Protein AF-A0A395X8R0-F1 (afdb_monomer_lite)

pLDDT: mean 94.42, std 9.46, range [45.84, 98.81]

Organism: NCBI:txid40520

Structure (mmCIF, N/CA/C/O backbone):
data_AF-A0A395X8R0-F1
#
_entry.id   AF-A0A395X8R0-F1
#
loop_
_atom_site.group_PDB
_atom_site.id
_atom_site.type_symbol
_atom_site.label_atom_id
_atom_site.label_alt_id
_atom_site.label_comp_id
_atom_site.label_asym_id
_atom_site.label_entity_id
_atom_site.label_seq_id
_atom_site.pdbx_PDB_ins_code
_atom_site.Cartn_x
_atom_site.Cartn_y
_atom_site.Cartn_z
_atom_site.occupancy
_atom_site.B_iso_or_equiv
_atom_site.auth_seq_id
_atom_site.auth_comp_id
_atom_site.auth_asym_id
_atom_site.auth_atom_id
_atom_site.pdbx_PDB_model_num
ATOM 1 N N . MET A 1 1 ? 10.642 -3.320 -25.379 1.00 45.84 1 MET A N 1
ATOM 2 C CA . MET A 1 1 ? 9.551 -4.316 -25.476 1.00 45.84 1 MET A CA 1
ATOM 3 C C . MET A 1 1 ? 8.230 -3.575 -25.376 1.00 45.84 1 MET A C 1
ATOM 5 O O . MET A 1 1 ? 8.133 -2.683 -24.544 1.00 45.84 1 MET A O 1
ATOM 9 N N . SER A 1 2 ? 7.265 -3.847 -26.256 1.00 46.44 2 SER A N 1
ATOM 10 C CA . SER A 1 2 ? 5.951 -3.197 -26.183 1.00 46.44 2 SER A CA 1
ATOM 11 C C . SER A 1 2 ? 5.190 -3.712 -24.956 1.00 46.44 2 SER A C 1
ATOM 13 O O . SER A 1 2 ? 5.241 -4.902 -24.655 1.00 46.44 2 SER A O 1
ATOM 15 N N . VAL A 1 3 ? 4.483 -2.820 -24.255 1.00 53.81 3 VAL A N 1
ATOM 16 C CA . VAL A 1 3 ? 3.764 -3.079 -22.985 1.00 53.81 3 VAL A CA 1
ATOM 17 C C . VAL A 1 3 ? 2.781 -4.260 -23.086 1.00 53.81 3 VAL A C 1
ATOM 19 O O . VAL A 1 3 ? 2.500 -4.926 -22.101 1.00 53.81 3 VAL A O 1
ATOM 22 N N . ARG A 1 4 ? 2.312 -4.581 -24.300 1.00 57.16 4 ARG A N 1
ATOM 23 C CA . ARG A 1 4 ? 1.411 -5.713 -24.569 1.00 57.16 4 ARG A CA 1
ATOM 24 C C . ARG A 1 4 ? 2.120 -7.063 -24.684 1.00 57.16 4 ARG A C 1
ATOM 26 O O . ARG A 1 4 ? 1.486 -8.084 -24.479 1.00 57.16 4 ARG A O 1
ATOM 33 N N . GLY A 1 5 ? 3.414 -7.093 -25.013 1.00 62.25 5 GLY A N 1
ATOM 34 C CA . GLY A 1 5 ? 4.168 -8.341 -25.188 1.00 62.25 5 GLY A CA 1
ATOM 35 C C . GLY A 1 5 ? 4.370 -9.110 -23.880 1.00 62.25 5 GLY A C 1
ATOM 36 O O . GLY A 1 5 ? 4.395 -10.338 -23.883 1.00 62.25 5 GLY A O 1
ATOM 37 N N . PHE A 1 6 ? 4.469 -8.392 -22.759 1.00 66.31 6 PHE A N 1
ATOM 38 C CA . PHE A 1 6 ? 4.688 -8.989 -21.442 1.00 66.31 6 PHE A CA 1
ATOM 39 C C . PHE A 1 6 ? 3.463 -9.748 -20.915 1.00 66.31 6 PHE A C 1
ATOM 41 O O . PHE A 1 6 ? 3.602 -10.734 -20.193 1.00 66.31 6 PHE A O 1
ATOM 48 N N . ASP A 1 7 ? 2.261 -9.352 -21.338 1.00 71.88 7 ASP A N 1
ATOM 49 C CA . ASP A 1 7 ? 1.024 -10.035 -20.959 1.00 71.88 7 ASP A CA 1
ATOM 50 C C . ASP A 1 7 ? 0.964 -11.481 -21.511 1.00 71.88 7 ASP A C 1
ATOM 52 O O . ASP A 1 7 ? 0.247 -12.305 -20.943 1.00 71.88 7 ASP A O 1
ATOM 56 N N . TYR A 1 8 ? 1.764 -11.819 -22.535 1.00 67.56 8 TYR A N 1
ATOM 57 C CA . TYR A 1 8 ? 1.862 -13.158 -23.146 1.00 67.56 8 TYR A CA 1
ATOM 58 C C . TYR A 1 8 ? 2.951 -14.061 -22.535 1.00 67.56 8 TYR A C 1
ATOM 60 O O . TYR A 1 8 ? 3.109 -15.210 -22.953 1.00 67.56 8 TYR A O 1
ATOM 68 N N . VAL A 1 9 ? 3.712 -13.567 -21.554 1.00 76.19 9 VAL A N 1
ATOM 69 C CA . VAL A 1 9 ? 4.693 -14.365 -20.801 1.00 76.19 9 VAL A CA 1
ATOM 70 C C . VAL A 1 9 ? 3.954 -15.340 -19.869 1.00 76.19 9 VAL A C 1
ATOM 72 O O . VAL A 1 9 ? 2.936 -14.952 -19.286 1.00 76.19 9 VAL A O 1
ATOM 75 N N . PRO A 1 10 ? 4.449 -16.582 -19.662 1.00 83.44 10 PRO A N 1
ATOM 76 C CA . PRO A 1 10 ? 3.866 -17.506 -18.692 1.00 83.44 10 PRO A CA 1
ATOM 77 C C . PRO A 1 10 ? 3.688 -16.857 -17.317 1.00 83.44 10 PRO A C 1
ATOM 79 O O . PRO A 1 10 ? 4.601 -16.205 -16.808 1.00 83.44 10 PRO A O 1
ATOM 82 N N . GLU A 1 11 ? 2.524 -17.058 -16.697 1.00 84.00 11 GLU A N 1
ATOM 83 C CA . GLU A 1 11 ? 2.122 -16.326 -15.489 1.00 84.00 11 GLU A CA 1
ATOM 84 C C . GLU A 1 11 ? 3.128 -16.448 -14.339 1.00 84.00 11 GLU A C 1
ATOM 86 O O . GLU A 1 11 ? 3.365 -15.463 -13.641 1.00 84.00 11 GLU A O 1
ATOM 91 N N . ASN A 1 12 ? 3.764 -17.611 -14.173 1.00 84.88 12 ASN A N 1
ATOM 92 C CA . ASN A 1 12 ? 4.794 -17.813 -13.152 1.00 84.88 12 ASN A CA 1
ATOM 93 C C . ASN A 1 12 ? 5.989 -16.877 -13.359 1.00 84.88 12 ASN A C 1
ATOM 95 O O . ASN A 1 12 ? 6.378 -16.164 -12.437 1.00 84.88 12 ASN A O 1
ATOM 99 N N . LEU A 1 13 ? 6.540 -16.835 -14.576 1.00 87.50 13 LEU A N 1
ATOM 100 C CA . LEU A 1 13 ? 7.669 -15.963 -14.896 1.00 87.50 13 LEU A CA 1
ATOM 101 C C . LEU A 1 13 ? 7.259 -14.492 -14.786 1.00 87.50 13 LEU A C 1
ATOM 103 O O . LEU A 1 13 ? 7.958 -13.704 -14.158 1.00 87.50 13 LEU A O 1
ATOM 107 N N . ARG A 1 14 ? 6.073 -14.153 -15.302 1.00 88.38 14 ARG A N 1
ATOM 108 C CA . ARG A 1 14 ? 5.495 -12.811 -15.205 1.00 88.38 14 ARG A CA 1
ATOM 109 C C . ARG A 1 14 ? 5.384 -12.353 -13.747 1.00 88.38 14 ARG A C 1
ATOM 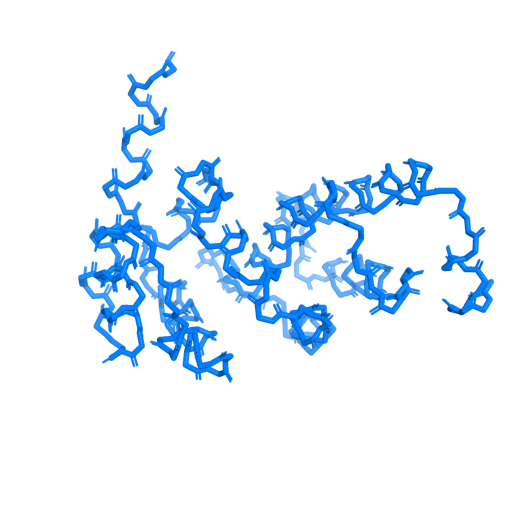111 O O . ARG A 1 14 ? 5.818 -11.255 -13.411 1.00 88.38 14 ARG A O 1
ATOM 118 N N . SER A 1 15 ? 4.843 -13.206 -12.877 1.00 91.94 15 SER A N 1
ATOM 119 C CA . SER A 1 15 ? 4.685 -12.933 -11.443 1.00 91.94 15 SER A CA 1
ATOM 120 C C . SER A 1 15 ? 6.031 -12.707 -10.763 1.00 91.94 15 SER A C 1
ATOM 122 O O . SER A 1 15 ? 6.168 -11.750 -10.006 1.00 91.94 15 SER A O 1
ATOM 124 N N . LEU A 1 16 ? 7.032 -13.543 -11.057 1.00 94.44 16 LEU A N 1
ATOM 125 C CA . LEU A 1 16 ? 8.376 -13.409 -10.490 1.00 94.44 16 LEU A CA 1
ATOM 126 C C . LEU A 1 16 ? 9.025 -12.078 -10.868 1.00 94.44 16 LEU A C 1
ATOM 128 O O . LEU A 1 16 ? 9.540 -11.393 -9.989 1.00 94.44 16 LEU A O 1
ATOM 132 N N . THR A 1 17 ? 8.939 -11.668 -12.134 1.00 95.06 17 THR A N 1
ATOM 133 C CA . THR A 1 17 ? 9.497 -10.380 -12.564 1.00 95.06 17 THR A CA 1
ATOM 134 C C . THR A 1 17 ? 8.785 -9.209 -11.881 1.00 95.06 17 THR A C 1
ATOM 136 O O . THR A 1 17 ? 9.440 -8.262 -11.459 1.00 95.06 17 THR A O 1
ATOM 139 N N . PHE A 1 18 ? 7.451 -9.255 -11.739 1.00 96.69 18 PHE A N 1
ATOM 140 C CA . PHE A 1 18 ? 6.701 -8.21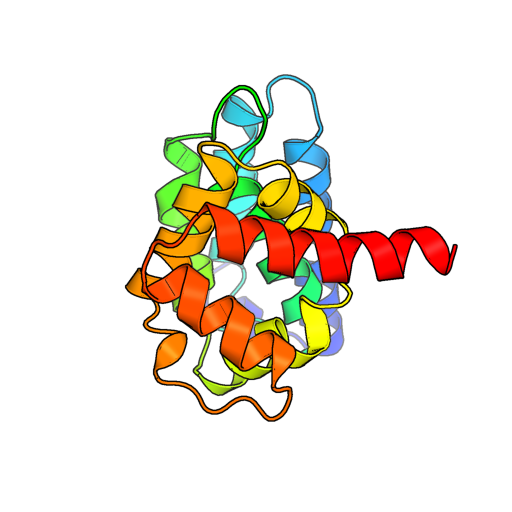3 -11.019 1.00 96.69 18 PHE A CA 1
ATOM 141 C C . PHE A 1 18 ? 7.139 -8.114 -9.551 1.00 96.69 18 PHE A C 1
ATOM 143 O O . PHE A 1 18 ? 7.329 -7.015 -9.029 1.00 96.69 18 PHE A O 1
ATOM 150 N N . ILE A 1 19 ? 7.329 -9.263 -8.896 1.00 98.00 19 ILE A N 1
ATOM 151 C CA . ILE A 1 19 ? 7.815 -9.348 -7.515 1.00 98.00 19 ILE A CA 1
ATOM 152 C C . ILE A 1 19 ? 9.230 -8.769 -7.405 1.00 98.00 19 ILE A C 1
ATOM 154 O O . ILE A 1 19 ? 9.509 -8.019 -6.474 1.00 98.00 19 ILE A O 1
ATOM 158 N N . GLU A 1 20 ? 10.121 -9.088 -8.341 1.00 97.94 20 GLU A N 1
ATOM 159 C CA . GLU A 1 20 ? 11.491 -8.570 -8.359 1.00 97.94 20 GLU A CA 1
ATOM 160 C C . GLU A 1 20 ? 11.523 -7.047 -8.542 1.00 97.94 20 GLU A C 1
ATOM 162 O O . GLU A 1 20 ? 12.175 -6.349 -7.765 1.00 97.94 20 GLU A O 1
ATOM 167 N N . ALA A 1 21 ? 10.741 -6.516 -9.486 1.00 98.06 21 ALA A N 1
ATOM 168 C CA . ALA A 1 21 ? 10.610 -5.075 -9.692 1.00 98.06 21 ALA A CA 1
ATOM 169 C C . ALA A 1 21 ? 10.049 -4.362 -8.449 1.00 98.06 21 ALA A C 1
ATOM 171 O O . ALA A 1 21 ? 10.553 -3.310 -8.052 1.00 98.06 21 ALA A O 1
ATOM 172 N N . ALA A 1 22 ? 9.050 -4.952 -7.787 1.00 98.44 22 ALA A N 1
ATOM 173 C CA . ALA A 1 22 ? 8.483 -4.412 -6.554 1.00 98.44 22 ALA A CA 1
ATOM 174 C C . ALA A 1 22 ? 9.490 -4.418 -5.388 1.00 98.44 22 ALA A C 1
ATOM 176 O O . ALA A 1 22 ? 9.609 -3.425 -4.667 1.00 98.44 22 ALA A O 1
ATOM 177 N N . LYS A 1 23 ? 10.272 -5.492 -5.231 1.00 98.38 23 LYS A N 1
ATOM 178 C CA . LYS A 1 23 ? 11.353 -5.564 -4.233 1.00 98.38 23 LYS A CA 1
ATOM 179 C C . LYS A 1 23 ? 12.453 -4.543 -4.505 1.00 98.38 23 LYS A C 1
ATOM 181 O O . LYS A 1 23 ? 12.928 -3.899 -3.571 1.00 98.38 23 LYS A O 1
ATOM 186 N N . ASN A 1 24 ? 12.825 -4.352 -5.769 1.00 98.38 24 ASN A N 1
ATOM 187 C CA . ASN A 1 24 ? 13.775 -3.315 -6.160 1.00 98.38 24 ASN A CA 1
ATOM 188 C C . ASN A 1 24 ? 13.246 -1.911 -5.819 1.00 98.38 24 ASN A C 1
ATOM 190 O O . ASN A 1 24 ? 13.965 -1.110 -5.224 1.00 98.38 24 ASN A O 1
ATOM 194 N N . LEU A 1 25 ? 11.967 -1.631 -6.104 1.00 98.62 25 LEU A N 1
ATOM 195 C CA . LEU A 1 25 ? 11.326 -0.367 -5.730 1.00 98.62 25 LEU A CA 1
ATOM 196 C C . LEU A 1 25 ? 11.380 -0.126 -4.213 1.00 98.62 25 LEU A C 1
ATOM 198 O O . LEU A 1 25 ? 11.743 0.969 -3.785 1.00 98.62 25 LEU A O 1
ATOM 202 N N . LYS A 1 26 ? 11.096 -1.145 -3.392 1.00 98.12 26 LYS A N 1
ATOM 203 C CA . LYS A 1 26 ? 11.248 -1.048 -1.929 1.00 98.12 26 LYS A CA 1
ATOM 204 C C . LYS A 1 26 ? 12.695 -0.792 -1.513 1.00 98.12 26 LYS A C 1
ATOM 206 O O . LYS A 1 26 ? 12.945 0.085 -0.692 1.00 98.12 26 LYS A O 1
ATOM 211 N N . SER A 1 27 ? 13.657 -1.498 -2.106 1.00 98.19 27 SER A N 1
ATOM 212 C CA . SER A 1 27 ? 15.082 -1.266 -1.840 1.00 98.19 27 SER A CA 1
ATOM 213 C C . SER A 1 27 ? 15.476 0.189 -2.118 1.00 98.19 27 SER A C 1
ATOM 215 O O . SER A 1 27 ? 16.171 0.807 -1.315 1.00 98.19 27 SER A O 1
ATOM 217 N N . ILE A 1 28 ? 14.990 0.767 -3.220 1.00 98.06 28 ILE A N 1
ATOM 218 C CA . ILE A 1 28 ? 15.214 2.177 -3.569 1.00 98.06 28 ILE A CA 1
ATOM 219 C C . ILE A 1 28 ? 14.515 3.116 -2.584 1.00 98.06 28 ILE A C 1
ATOM 221 O O . ILE A 1 28 ? 15.113 4.108 -2.173 1.00 98.06 28 ILE A O 1
ATOM 225 N N . HIS A 1 29 ? 13.291 2.793 -2.159 1.00 97.94 29 HIS A N 1
ATOM 226 C CA . HIS A 1 29 ? 12.546 3.570 -1.166 1.00 97.94 29 HIS A CA 1
ATOM 227 C C . HIS A 1 29 ? 13.313 3.727 0.157 1.00 97.94 29 HIS A C 1
ATOM 229 O O . HIS A 1 29 ? 13.226 4.775 0.801 1.00 97.94 29 HIS A O 1
ATOM 235 N N . TYR A 1 30 ? 14.069 2.705 0.563 1.00 96.69 30 TYR A N 1
ATOM 236 C CA . TYR A 1 30 ? 14.889 2.725 1.779 1.00 96.69 30 TYR A CA 1
ATOM 237 C C . TYR A 1 30 ? 16.314 3.257 1.579 1.00 96.69 30 TYR A C 1
ATOM 239 O O . TYR A 1 30 ? 17.007 3.523 2.562 1.00 96.69 30 TYR A O 1
ATOM 247 N N . ALA A 1 31 ? 16.767 3.419 0.337 1.00 96.75 31 ALA A N 1
ATOM 248 C CA . ALA A 1 31 ? 18.113 3.880 0.033 1.00 96.75 31 ALA A CA 1
ATOM 249 C C . ALA A 1 31 ? 18.276 5.401 0.209 1.00 96.75 31 ALA A C 1
ATOM 251 O O . ALA A 1 31 ? 17.318 6.173 0.284 1.00 96.75 31 ALA A O 1
ATOM 252 N N . MET A 1 32 ? 19.532 5.855 0.223 1.00 92.62 32 MET A N 1
ATOM 253 C CA . MET A 1 32 ? 19.840 7.282 0.117 1.00 92.62 32 MET A CA 1
ATOM 254 C C . MET A 1 32 ? 19.347 7.851 -1.223 1.00 92.62 32 MET A C 1
ATOM 256 O O . MET A 1 32 ? 19.363 7.168 -2.247 1.00 92.62 32 MET A O 1
ATOM 260 N N . ASN A 1 33 ? 18.932 9.122 -1.218 1.00 93.62 33 ASN A N 1
ATOM 261 C CA . ASN A 1 33 ? 18.356 9.816 -2.379 1.00 93.62 33 ASN A CA 1
ATOM 262 C C . ASN A 1 33 ? 17.116 9.121 -2.970 1.00 93.62 33 ASN A C 1
ATOM 264 O O . ASN A 1 33 ? 16.848 9.241 -4.167 1.00 93.62 33 ASN A O 1
ATOM 268 N N . ASN A 1 34 ? 16.345 8.410 -2.141 1.00 95.19 34 ASN A N 1
ATOM 269 C CA . ASN A 1 34 ? 15.141 7.702 -2.571 1.00 95.19 34 ASN A CA 1
ATOM 270 C C . ASN A 1 34 ? 14.195 8.586 -3.398 1.00 95.19 34 ASN A C 1
ATOM 272 O O . ASN A 1 34 ? 13.775 8.164 -4.465 1.00 95.19 34 ASN A O 1
ATOM 276 N N . PHE A 1 35 ? 13.941 9.837 -3.004 1.00 95.62 35 PHE A N 1
ATOM 277 C CA . PHE A 1 35 ? 12.978 10.687 -3.705 1.00 95.62 35 PHE A CA 1
ATOM 278 C C . PHE A 1 35 ? 13.374 11.008 -5.151 1.00 95.62 35 PHE A C 1
ATOM 280 O O . PHE A 1 35 ? 12.497 11.218 -5.985 1.00 95.62 35 PHE A O 1
ATOM 287 N N . TYR A 1 36 ? 14.674 11.020 -5.449 1.00 96.31 36 TYR A N 1
ATOM 288 C CA . TYR A 1 36 ? 15.191 11.205 -6.805 1.00 96.31 36 TYR A CA 1
ATOM 289 C C . TYR A 1 36 ? 15.120 9.909 -7.629 1.00 96.31 36 TYR A C 1
ATOM 291 O O . TYR A 1 36 ? 14.890 9.945 -8.834 1.00 96.31 36 TYR A O 1
ATOM 299 N N . ASN A 1 37 ? 15.289 8.755 -6.980 1.00 97.31 37 ASN A N 1
ATOM 300 C CA . ASN A 1 37 ? 15.389 7.454 -7.647 1.00 97.31 37 ASN A CA 1
ATOM 301 C C . ASN A 1 37 ? 14.039 6.722 -7.785 1.00 97.31 37 ASN A C 1
ATOM 303 O O . ASN A 1 37 ? 13.836 5.971 -8.741 1.00 97.31 37 ASN A O 1
ATOM 307 N N . GLU A 1 38 ? 13.104 6.954 -6.860 1.00 97.69 38 GLU A N 1
ATOM 308 C CA . GLU A 1 38 ? 11.750 6.386 -6.846 1.00 97.69 38 GLU A CA 1
ATOM 309 C C . GLU A 1 38 ? 10.999 6.568 -8.174 1.00 97.69 38 GLU A C 1
ATOM 311 O O . GLU A 1 38 ? 10.449 5.572 -8.651 1.00 97.69 38 GLU A O 1
ATOM 316 N N . PRO A 1 39 ? 10.996 7.758 -8.824 1.00 98.31 39 PRO A N 1
ATOM 317 C CA . PRO A 1 39 ? 10.252 7.974 -10.065 1.00 98.31 39 PRO A CA 1
ATOM 318 C C . PRO A 1 39 ? 10.622 6.993 -11.179 1.00 98.31 39 PRO A C 1
ATOM 320 O O . PRO A 1 39 ? 9.747 6.515 -11.899 1.00 98.31 39 PRO A O 1
ATOM 323 N N . SER A 1 40 ? 11.908 6.667 -11.329 1.00 97.75 40 SER A N 1
ATOM 324 C CA . SER A 1 40 ? 12.368 5.730 -12.360 1.00 97.75 40 SER A CA 1
ATOM 325 C C . SER A 1 40 ? 11.889 4.304 -12.071 1.00 97.75 40 SER A C 1
ATOM 327 O O . SER A 1 40 ? 11.307 3.648 -12.937 1.00 97.75 40 SER A O 1
ATOM 329 N N . ALA A 1 41 ? 12.058 3.850 -10.827 1.00 98.00 41 ALA A N 1
ATOM 330 C CA . ALA A 1 41 ? 11.706 2.495 -10.414 1.00 98.00 41 ALA A CA 1
ATOM 331 C C . ALA A 1 41 ? 10.192 2.238 -10.430 1.00 98.00 41 ALA A C 1
ATOM 333 O O . ALA A 1 41 ? 9.743 1.174 -10.856 1.00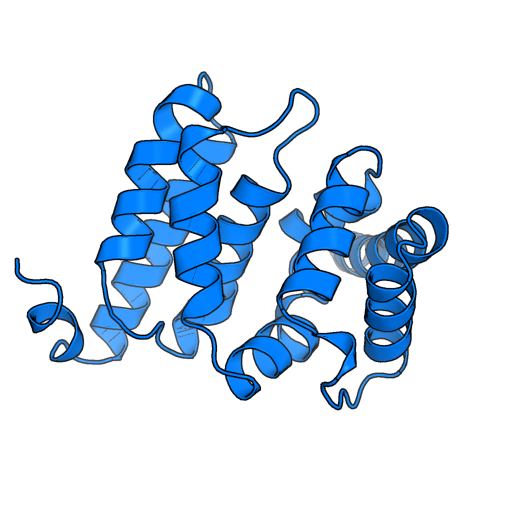 98.00 41 ALA A O 1
ATOM 334 N N . VAL A 1 42 ? 9.380 3.219 -10.026 1.00 98.06 42 VAL A N 1
ATOM 335 C CA . VAL A 1 42 ? 7.921 3.067 -10.081 1.00 98.06 42 VAL A CA 1
ATOM 336 C C . VAL A 1 42 ? 7.403 3.084 -11.520 1.00 98.06 42 VAL A C 1
ATOM 338 O O . VAL A 1 42 ? 6.528 2.291 -11.858 1.00 98.06 42 VAL A O 1
ATOM 341 N N . LYS A 1 43 ? 7.985 3.905 -12.410 1.00 98.00 43 LYS A N 1
ATOM 342 C CA . LYS A 1 43 ? 7.661 3.885 -13.849 1.00 98.00 43 LYS A CA 1
ATOM 343 C C . LYS A 1 43 ? 8.008 2.541 -14.474 1.00 98.00 43 LYS A C 1
ATOM 345 O O . LYS A 1 43 ? 7.278 2.067 -15.344 1.00 98.00 43 LYS A O 1
ATOM 350 N N . GLU A 1 44 ? 9.097 1.920 -14.027 1.00 96.75 44 GLU A N 1
ATOM 351 C CA . GLU A 1 44 ? 9.449 0.568 -14.432 1.00 96.75 44 GLU A CA 1
ATOM 352 C C . GLU A 1 44 ? 8.398 -0.456 -14.007 1.00 96.75 44 GLU A C 1
ATOM 354 O O . GLU A 1 44 ? 7.943 -1.207 -14.863 1.00 96.75 44 GLU A O 1
ATOM 359 N N . LEU A 1 45 ? 7.952 -0.447 -12.750 1.00 97.00 45 LEU A N 1
ATOM 360 C CA . LEU A 1 45 ? 6.874 -1.333 -12.299 1.00 97.00 45 LEU A CA 1
ATOM 361 C C . LEU A 1 45 ? 5.561 -1.061 -13.061 1.00 97.00 45 LEU A C 1
ATOM 363 O O . LEU A 1 45 ? 4.886 -1.994 -13.500 1.00 97.00 45 LEU A O 1
ATOM 367 N N . ASN A 1 46 ? 5.225 0.213 -13.292 1.00 96.38 46 ASN A N 1
ATOM 368 C CA . ASN A 1 46 ? 4.011 0.616 -14.002 1.00 96.38 46 ASN A CA 1
ATOM 369 C C . ASN A 1 46 ? 4.005 0.139 -15.468 1.00 96.38 46 ASN A C 1
ATOM 371 O O . ASN A 1 46 ? 2.987 -0.334 -15.965 1.00 96.38 46 ASN A O 1
ATOM 375 N N . ARG A 1 47 ? 5.130 0.189 -16.187 1.00 94.31 47 ARG A N 1
ATOM 376 C CA . ARG A 1 47 ? 5.174 -0.198 -17.615 1.00 94.31 47 ARG A CA 1
ATOM 377 C C . ARG A 1 47 ? 5.185 -1.710 -17.873 1.00 94.31 47 ARG A C 1
ATOM 379 O O . ARG A 1 47 ? 5.155 -2.097 -19.039 1.00 94.31 47 ARG A O 1
ATOM 386 N N . MET A 1 48 ? 5.294 -2.557 -16.844 1.00 90.00 48 MET A N 1
ATOM 387 C CA . MET A 1 48 ? 5.487 -4.002 -17.038 1.00 90.00 48 MET A CA 1
ATOM 388 C C . MET A 1 48 ? 4.297 -4.674 -17.712 1.00 90.00 48 MET A C 1
ATOM 390 O O . MET A 1 48 ? 4.491 -5.467 -18.620 1.00 90.00 48 MET A O 1
ATOM 394 N N . GLY A 1 49 ? 3.074 -4.356 -17.299 1.00 82.69 49 GLY A N 1
ATOM 395 C CA . GLY A 1 49 ? 1.879 -4.985 -17.846 1.00 82.69 49 GLY A CA 1
ATOM 396 C C . GLY A 1 49 ? 0.613 -4.212 -17.523 1.00 82.69 49 GLY A C 1
ATOM 397 O O . GLY A 1 49 ? 0.604 -3.284 -16.701 1.00 82.69 49 GLY A O 1
ATOM 398 N N . THR A 1 50 ? -0.464 -4.606 -18.192 1.00 85.19 50 THR A N 1
ATOM 399 C CA . THR A 1 50 ? -1.790 -4.004 -18.004 1.00 85.19 50 THR A CA 1
ATOM 400 C C . THR A 1 50 ? -2.488 -4.545 -16.759 1.00 85.19 50 THR A C 1
ATOM 402 O O . THR A 1 50 ? -3.275 -3.832 -16.142 1.00 85.19 50 THR A O 1
ATOM 405 N N . LYS A 1 51 ? -2.150 -5.774 -16.346 1.00 89.56 51 LYS A N 1
ATOM 406 C CA . LYS A 1 51 ? -2.685 -6.431 -15.153 1.00 89.56 51 LYS A CA 1
ATOM 407 C C . LYS A 1 51 ? -1.570 -7.035 -14.305 1.00 89.56 51 LYS A C 1
ATOM 409 O O . LYS A 1 51 ? -0.685 -7.718 -14.817 1.00 89.56 51 LYS A O 1
ATOM 414 N N . ILE A 1 52 ? -1.656 -6.831 -12.994 1.00 93.88 52 ILE A N 1
ATOM 415 C CA . ILE A 1 52 ? -0.747 -7.449 -12.026 1.00 93.88 52 ILE A CA 1
ATOM 416 C C . ILE A 1 52 ? -1.208 -8.897 -11.783 1.00 93.88 52 ILE A C 1
ATOM 418 O O . ILE A 1 52 ? -2.378 -9.115 -11.452 1.00 93.88 52 ILE A O 1
ATOM 422 N N . PRO A 1 53 ? -0.335 -9.907 -11.934 1.00 93.62 53 PRO A N 1
ATOM 423 C CA . PRO A 1 53 ? -0.672 -11.293 -11.619 1.00 93.62 53 PRO A CA 1
ATOM 424 C C . PRO A 1 53 ? -1.041 -11.461 -10.146 1.00 93.62 53 PRO A C 1
ATOM 426 O O . PRO A 1 53 ? -0.371 -10.901 -9.278 1.00 93.62 53 PRO A O 1
ATOM 429 N N . LYS A 1 54 ? -2.046 -12.294 -9.848 1.00 92.38 54 LYS A N 1
ATOM 430 C CA . LYS A 1 54 ? -2.530 -12.514 -8.473 1.00 92.38 54 LYS A CA 1
ATOM 431 C C . LYS A 1 54 ? -1.411 -12.846 -7.468 1.00 92.38 54 LYS A C 1
ATOM 433 O O . LYS A 1 54 ? -1.413 -12.233 -6.398 1.00 92.38 54 LYS A O 1
ATOM 438 N N . PRO A 1 55 ? -0.420 -13.706 -7.796 1.00 94.88 55 PRO A N 1
ATOM 439 C CA . PRO A 1 55 ? 0.686 -14.011 -6.883 1.00 94.88 55 PRO A CA 1
ATOM 440 C C . PRO A 1 55 ? 1.589 -12.810 -6.561 1.00 94.88 55 PRO A C 1
ATOM 442 O O . PRO A 1 55 ? 2.227 -12.790 -5.513 1.00 94.88 55 PRO A O 1
ATOM 445 N N . ALA A 1 56 ? 1.642 -11.804 -7.438 1.00 96.94 56 ALA A N 1
ATOM 446 C CA . ALA A 1 56 ? 2.492 -10.626 -7.283 1.00 96.94 56 ALA A CA 1
ATOM 447 C C . ALA A 1 56 ? 1.790 -9.442 -6.594 1.00 96.94 56 ALA A C 1
ATOM 449 O O . ALA A 1 56 ? 2.469 -8.522 -6.141 1.00 96.94 56 ALA A O 1
ATOM 450 N N . ILE A 1 57 ? 0.454 -9.463 -6.469 1.00 97.50 57 ILE A N 1
ATOM 451 C CA . ILE A 1 57 ? -0.331 -8.328 -5.948 1.00 97.50 57 ILE A CA 1
ATOM 452 C C . ILE A 1 57 ? 0.166 -7.864 -4.582 1.00 97.50 57 ILE A C 1
ATOM 454 O O . ILE A 1 57 ? 0.347 -6.664 -4.393 1.00 97.50 57 ILE A O 1
ATOM 458 N N . LYS A 1 58 ? 0.429 -8.788 -3.646 1.00 97.81 58 LYS A N 1
ATOM 459 C CA . LYS A 1 58 ? 0.930 -8.422 -2.313 1.00 97.81 58 LYS A CA 1
ATOM 460 C C . LYS A 1 58 ? 2.161 -7.522 -2.423 1.00 97.81 58 LYS A C 1
ATOM 462 O O . LYS A 1 58 ? 2.175 -6.438 -1.853 1.00 97.81 58 LYS A O 1
ATOM 467 N N . GLU A 1 59 ? 3.173 -7.970 -3.161 1.00 98.44 59 GLU A N 1
ATOM 468 C CA . GLU A 1 59 ? 4.461 -7.282 -3.222 1.00 98.44 59 GLU A CA 1
ATOM 469 C C . GLU A 1 59 ? 4.362 -5.965 -3.997 1.00 98.44 59 GLU A C 1
ATOM 471 O O . GLU A 1 59 ? 4.842 -4.935 -3.525 1.00 98.44 59 GLU A O 1
ATOM 476 N N . CYS A 1 60 ? 3.686 -5.972 -5.151 1.00 98.44 60 CYS A N 1
ATOM 477 C CA . CYS A 1 60 ? 3.541 -4.786 -5.992 1.00 98.44 60 CYS A CA 1
ATOM 478 C C . CYS A 1 60 ? 2.746 -3.680 -5.297 1.00 98.44 60 CYS A C 1
ATOM 480 O O . CYS A 1 60 ? 3.151 -2.518 -5.344 1.00 98.44 60 CYS A O 1
ATOM 482 N N . ILE A 1 61 ? 1.637 -4.020 -4.638 1.00 98.62 61 ILE A N 1
ATOM 483 C CA . ILE A 1 61 ? 0.786 -3.017 -3.989 1.00 98.62 61 ILE A CA 1
ATOM 484 C C . ILE A 1 61 ? 1.421 -2.525 -2.696 1.00 98.62 61 ILE A C 1
ATOM 486 O O . ILE A 1 61 ? 1.417 -1.321 -2.457 1.00 98.62 61 ILE A O 1
ATOM 490 N N . SER A 1 62 ? 2.087 -3.405 -1.943 1.00 98.75 62 SER A N 1
ATOM 491 C CA . SER A 1 62 ? 2.932 -3.002 -0.817 1.00 98.75 62 SER A CA 1
ATOM 492 C C . SER A 1 62 ? 3.973 -1.965 -1.258 1.00 98.75 62 SER A C 1
ATOM 494 O O . SER A 1 62 ? 3.977 -0.845 -0.753 1.00 98.75 62 SER A O 1
ATOM 496 N N . ALA A 1 63 ? 4.786 -2.265 -2.279 1.00 98.69 63 ALA A N 1
ATOM 497 C CA . ALA A 1 63 ? 5.813 -1.348 -2.785 1.00 98.69 63 ALA A CA 1
ATOM 498 C C . ALA A 1 63 ? 5.234 -0.013 -3.291 1.00 98.69 63 ALA A C 1
ATOM 500 O O . ALA A 1 63 ? 5.786 1.053 -3.023 1.00 98.69 63 ALA A O 1
ATOM 501 N N . THR A 1 64 ? 4.093 -0.063 -3.978 1.00 98.75 64 THR A N 1
ATOM 502 C CA . THR A 1 64 ? 3.407 1.130 -4.495 1.00 98.75 64 THR A CA 1
ATOM 503 C C . THR A 1 64 ? 2.901 2.016 -3.354 1.00 98.75 64 THR A C 1
ATOM 505 O O . THR A 1 64 ? 3.135 3.226 -3.346 1.00 98.75 64 THR A O 1
ATOM 508 N N . LEU A 1 65 ? 2.273 1.425 -2.333 1.00 98.81 65 LEU A N 1
ATOM 509 C CA . LEU A 1 65 ? 1.824 2.159 -1.151 1.00 98.81 65 LEU A CA 1
ATOM 510 C C . LEU A 1 65 ? 3.004 2.735 -0.365 1.00 98.81 65 LEU A C 1
ATOM 512 O O . LEU A 1 65 ? 2.912 3.860 0.117 1.00 98.81 65 LEU A O 1
ATOM 516 N N . MET A 1 66 ? 4.136 2.038 -0.276 1.00 98.38 66 MET A N 1
ATOM 517 C CA . MET A 1 66 ? 5.341 2.570 0.374 1.00 98.38 66 MET A CA 1
ATOM 518 C C . MET A 1 66 ? 5.779 3.914 -0.230 1.00 98.38 66 MET A C 1
ATOM 520 O O . MET A 1 66 ? 6.049 4.856 0.522 1.00 98.38 66 MET A O 1
ATOM 524 N N . VAL A 1 67 ? 5.759 4.030 -1.563 1.00 98.50 67 VAL A N 1
ATOM 525 C CA . VAL A 1 67 ? 6.043 5.277 -2.298 1.00 98.50 67 VAL A CA 1
ATOM 526 C C . VAL A 1 67 ? 4.981 6.341 -2.013 1.00 98.50 67 VAL A C 1
ATOM 528 O O . VAL A 1 67 ? 5.311 7.457 -1.606 1.00 98.50 67 VAL A O 1
ATOM 531 N N . LEU A 1 68 ? 3.697 5.999 -2.162 1.00 98.69 68 LEU A N 1
ATOM 532 C CA . LEU A 1 68 ? 2.595 6.958 -2.005 1.00 98.69 68 LEU A CA 1
ATOM 533 C C . LEU A 1 68 ? 2.468 7.505 -0.584 1.00 98.69 68 LEU A C 1
ATOM 535 O O . LEU A 1 68 ? 2.179 8.693 -0.402 1.00 98.69 68 LEU A O 1
ATOM 539 N N . LEU A 1 69 ? 2.688 6.658 0.421 1.00 98.50 69 LEU A N 1
ATOM 540 C CA . LEU A 1 69 ? 2.696 7.043 1.828 1.00 98.50 69 LEU A CA 1
ATOM 541 C C . LEU A 1 69 ? 3.955 7.844 2.166 1.00 98.50 69 LEU A C 1
ATOM 543 O O . LEU A 1 69 ? 3.881 8.783 2.965 1.00 98.50 69 LEU A O 1
ATOM 547 N N . GLY A 1 70 ? 5.086 7.524 1.536 1.00 97.38 70 GLY A N 1
ATOM 548 C CA . GLY A 1 70 ? 6.367 8.174 1.761 1.00 97.38 70 GLY A CA 1
ATOM 549 C C . GLY A 1 70 ? 6.993 7.816 3.109 1.00 97.38 70 GLY A C 1
ATOM 550 O O . GLY A 1 70 ? 6.662 6.819 3.756 1.00 97.38 70 GLY A O 1
ATOM 551 N N . ASN A 1 71 ? 7.925 8.640 3.569 1.00 95.00 71 ASN A N 1
ATOM 552 C CA . ASN A 1 71 ? 8.634 8.471 4.834 1.00 95.00 71 ASN A CA 1
ATOM 553 C C . ASN A 1 71 ? 8.473 9.718 5.732 1.00 95.00 71 ASN A C 1
ATOM 555 O O . ASN A 1 71 ? 7.585 10.543 5.514 1.00 95.00 71 ASN A O 1
ATOM 559 N N . ALA A 1 72 ? 9.291 9.827 6.784 1.00 92.69 72 ALA A N 1
ATOM 560 C CA . ALA A 1 72 ? 9.232 10.946 7.727 1.00 92.69 72 ALA A CA 1
ATOM 561 C C . ALA A 1 72 ? 9.568 12.314 7.095 1.00 92.69 72 ALA A C 1
ATOM 563 O O . ALA A 1 72 ? 9.118 13.334 7.605 1.00 92.69 72 ALA A O 1
ATOM 564 N N . TYR A 1 73 ? 10.315 12.334 5.988 1.00 93.81 73 TYR A N 1
ATOM 565 C CA . TYR A 1 73 ? 10.737 13.548 5.286 1.00 93.81 73 TYR A CA 1
ATOM 566 C C . TYR A 1 73 ? 9.754 13.992 4.198 1.00 93.81 73 TYR A C 1
ATOM 568 O O . TYR A 1 73 ? 9.774 15.149 3.791 1.00 93.81 73 TYR A O 1
ATOM 576 N N . GLY A 1 74 ? 8.894 13.097 3.704 1.00 96.00 74 GLY A N 1
ATOM 577 C CA . GLY A 1 74 ? 8.011 13.394 2.578 1.00 96.00 74 GLY A CA 1
ATOM 578 C C . GLY A 1 74 ? 7.769 12.189 1.676 1.00 96.00 74 GLY A C 1
ATOM 579 O O . GLY A 1 74 ? 7.818 11.050 2.132 1.00 96.00 74 GLY A O 1
ATOM 580 N N . ARG A 1 75 ? 7.452 12.453 0.409 1.00 97.06 75 ARG A N 1
ATOM 581 C CA . ARG A 1 75 ? 7.345 11.465 -0.676 1.00 97.06 75 ARG A CA 1
ATOM 582 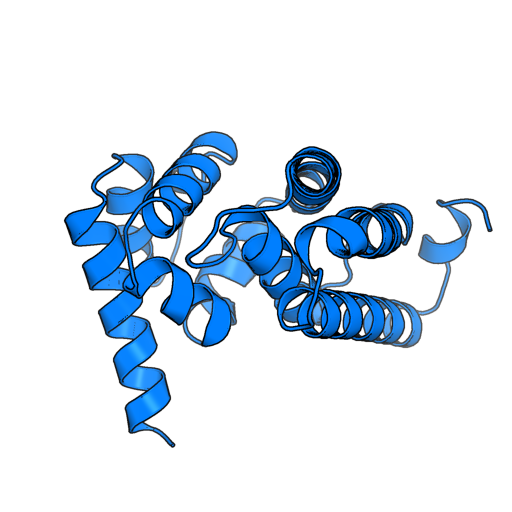C C . ARG A 1 75 ? 7.866 12.098 -1.963 1.00 97.06 75 ARG A C 1
ATOM 584 O O . ARG A 1 75 ? 7.786 13.322 -2.085 1.00 97.06 75 ARG A O 1
ATOM 591 N N . SER A 1 76 ? 8.346 11.301 -2.912 1.00 97.12 76 SER A N 1
ATOM 592 C CA . SER A 1 76 ? 8.693 11.819 -4.236 1.00 97.12 76 SER A CA 1
ATOM 593 C C . SER A 1 76 ? 7.442 12.266 -4.988 1.00 97.12 76 SER A C 1
ATOM 595 O O . SER A 1 76 ? 6.520 11.474 -5.154 1.00 97.12 76 SER A O 1
ATOM 597 N N . PHE A 1 77 ? 7.396 13.521 -5.446 1.00 97.44 77 PHE A N 1
ATOM 598 C CA . PHE A 1 77 ? 6.236 14.034 -6.183 1.00 97.44 77 PHE A CA 1
ATOM 599 C C . PHE A 1 77 ? 6.120 13.433 -7.587 1.00 97.44 77 PHE A C 1
ATOM 601 O O . PHE A 1 77 ? 5.027 13.069 -8.005 1.00 97.44 77 PHE A O 1
ATOM 608 N N . GLU A 1 78 ? 7.246 13.249 -8.279 1.00 98.00 78 GLU A N 1
ATOM 609 C CA . GLU A 1 78 ? 7.280 12.661 -9.626 1.00 98.00 78 GLU A CA 1
ATOM 610 C C . GLU A 1 78 ? 6.961 11.157 -9.645 1.00 98.00 78 GLU A C 1
ATOM 612 O O . GLU A 1 78 ? 6.735 10.581 -10.709 1.00 98.00 78 GLU A O 1
ATOM 617 N N . ALA A 1 79 ? 6.963 10.509 -8.476 1.00 98.12 79 ALA A N 1
ATOM 618 C CA . ALA A 1 79 ? 6.600 9.105 -8.327 1.00 98.12 79 ALA A CA 1
ATOM 619 C C . ALA A 1 79 ? 5.105 8.894 -8.024 1.00 98.12 79 ALA A C 1
ATOM 621 O O . ALA A 1 79 ? 4.663 7.749 -8.022 1.00 98.12 79 ALA A O 1
ATOM 622 N N . ILE A 1 80 ? 4.334 9.959 -7.754 1.00 98.25 80 ILE A N 1
ATOM 623 C CA . ILE A 1 80 ? 2.924 9.856 -7.335 1.00 98.25 80 ILE A CA 1
ATOM 624 C C . ILE A 1 80 ? 2.048 9.348 -8.475 1.00 98.25 80 ILE A C 1
ATOM 626 O O . ILE A 1 80 ? 1.475 8.275 -8.347 1.00 98.25 80 ILE A O 1
ATOM 630 N N . GLU A 1 81 ? 1.992 10.081 -9.586 1.00 97.94 81 GLU A N 1
ATOM 631 C CA . GLU A 1 81 ? 1.164 9.733 -10.747 1.00 97.94 81 GLU A CA 1
ATOM 632 C C . GLU A 1 81 ? 1.430 8.297 -11.245 1.00 97.94 81 GLU A C 1
ATOM 634 O O . GLU A 1 81 ? 0.497 7.496 -11.271 1.00 97.94 81 GLU A O 1
ATOM 639 N N . PRO A 1 82 ? 2.683 7.868 -11.517 1.00 98.12 82 PRO A N 1
ATOM 640 C CA . PRO A 1 82 ? 2.930 6.486 -11.931 1.00 98.12 82 PRO A CA 1
ATOM 641 C C . PRO A 1 82 ? 2.630 5.438 -10.844 1.00 98.12 82 PRO A C 1
ATOM 643 O O . PRO A 1 82 ? 2.454 4.269 -11.183 1.00 98.12 82 PRO A O 1
ATOM 646 N N . ALA A 1 83 ? 2.601 5.804 -9.558 1.00 98.50 83 ALA A N 1
ATOM 647 C CA . ALA A 1 83 ? 2.164 4.905 -8.489 1.00 98.50 83 ALA A CA 1
ATOM 648 C C . ALA A 1 83 ? 0.630 4.798 -8.425 1.00 98.50 83 ALA A C 1
ATOM 650 O O . ALA A 1 83 ? 0.100 3.701 -8.249 1.00 98.50 83 ALA A O 1
ATOM 651 N N . GLU A 1 84 ? -0.087 5.907 -8.597 1.00 98.19 84 GLU A N 1
ATOM 652 C CA . GLU A 1 84 ? -1.551 5.937 -8.691 1.00 98.19 84 GLU A CA 1
ATOM 653 C C . GLU A 1 84 ? -2.034 5.138 -9.911 1.00 98.19 84 GLU A C 1
ATOM 655 O O . GLU A 1 84 ? -2.931 4.306 -9.770 1.00 98.19 84 GLU A O 1
ATOM 660 N N . ASP A 1 85 ? -1.355 5.248 -11.057 1.00 97.88 85 ASP A N 1
ATOM 661 C CA . ASP A 1 85 ? -1.604 4.417 -12.244 1.00 97.88 85 ASP A CA 1
ATOM 662 C C . ASP A 1 85 ? -1.530 2.910 -11.947 1.00 97.88 85 ASP A C 1
ATOM 664 O O . ASP A 1 85 ? -2.302 2.118 -12.490 1.00 97.88 85 ASP A O 1
ATOM 668 N N . ILE A 1 86 ? -0.594 2.478 -11.092 1.00 98.31 86 ILE A N 1
ATOM 669 C CA . ILE A 1 86 ? -0.478 1.066 -10.699 1.00 98.31 86 ILE A CA 1
ATOM 670 C C . ILE A 1 86 ? -1.708 0.644 -9.895 1.00 98.31 86 ILE A C 1
ATOM 672 O O . ILE A 1 86 ? -2.258 -0.433 -10.140 1.00 98.31 86 ILE A O 1
ATOM 676 N N . LEU A 1 87 ? -2.155 1.483 -8.957 1.00 98.44 87 LEU A N 1
ATOM 677 C CA . LEU A 1 87 ? -3.346 1.219 -8.150 1.00 98.44 87 LEU A CA 1
ATOM 678 C C . LEU A 1 87 ? -4.628 1.198 -9.000 1.00 98.44 87 LEU A C 1
ATOM 680 O O . LEU A 1 87 ? -5.500 0.364 -8.760 1.00 98.44 87 LEU A O 1
ATOM 684 N N . GLN A 1 88 ? -4.723 2.038 -10.034 1.00 97.19 88 GLN A N 1
ATOM 685 C CA . GLN A 1 88 ? -5.858 2.075 -10.971 1.00 97.19 88 GLN A CA 1
ATOM 686 C C . GLN A 1 88 ? -6.023 0.793 -11.800 1.00 97.19 88 GLN A C 1
ATOM 688 O O . GLN A 1 88 ? -7.112 0.521 -12.303 1.00 97.19 88 GLN A O 1
ATOM 693 N N . LYS A 1 89 ? -4.983 -0.040 -11.917 1.00 95.69 89 LYS A N 1
ATOM 694 C CA . LYS A 1 89 ? -5.072 -1.346 -12.600 1.00 95.69 89 LYS A CA 1
ATOM 695 C C . LYS A 1 89 ? -5.755 -2.425 -11.766 1.00 95.69 89 LYS A C 1
ATOM 697 O O . LYS A 1 89 ? -6.031 -3.510 -12.283 1.00 95.69 89 LYS A O 1
ATOM 702 N N . LEU A 1 90 ? -5.974 -2.179 -10.476 1.00 97.31 90 LEU A N 1
ATOM 703 C CA . LEU A 1 90 ? -6.594 -3.148 -9.585 1.00 97.31 90 LEU A CA 1
ATOM 704 C C . LEU A 1 90 ? -8.098 -3.218 -9.838 1.00 97.31 90 LEU A C 1
ATOM 706 O O . LEU A 1 90 ? -8.810 -2.219 -9.778 1.00 97.31 90 LEU A O 1
ATOM 710 N N . SER A 1 91 ? -8.598 -4.434 -10.051 1.00 97.06 91 SER A N 1
ATOM 711 C CA . SER A 1 91 ? -10.035 -4.680 -9.963 1.00 97.06 91 SER A CA 1
ATOM 712 C C . SER A 1 91 ? -10.509 -4.599 -8.508 1.00 97.06 91 SER A C 1
ATOM 714 O O . SER A 1 91 ? -9.718 -4.738 -7.572 1.00 97.06 91 SER A O 1
ATOM 716 N N . GLN A 1 92 ? -11.822 -4.494 -8.292 1.00 97.56 92 GLN A N 1
ATOM 717 C CA . GLN A 1 92 ? -12.414 -4.622 -6.954 1.00 97.56 92 GLN A CA 1
ATOM 718 C C . GLN A 1 92 ? -11.953 -5.907 -6.238 1.00 97.56 92 GLN A C 1
ATOM 720 O O . GLN A 1 92 ? -11.584 -5.873 -5.067 1.00 97.56 92 GLN A O 1
ATOM 725 N N . SER A 1 93 ? -11.895 -7.040 -6.948 1.00 97.44 93 SER A N 1
ATOM 726 C CA . SER A 1 93 ? -11.437 -8.318 -6.379 1.00 97.44 93 SER A CA 1
ATOM 727 C C . SER A 1 93 ? -9.949 -8.326 -5.998 1.00 97.44 93 SER A C 1
ATOM 729 O O . SER A 1 93 ? -9.516 -9.098 -5.137 1.00 97.44 93 SER A O 1
ATOM 731 N N . ASP A 1 94 ? -9.149 -7.469 -6.629 1.00 98.00 94 ASP A N 1
ATOM 732 C CA . ASP A 1 94 ? -7.732 -7.311 -6.324 1.00 98.00 94 ASP A CA 1
ATOM 733 C C . ASP A 1 94 ? -7.525 -6.416 -5.108 1.00 98.00 94 ASP A C 1
ATOM 735 O O . ASP A 1 94 ? -6.738 -6.772 -4.229 1.00 98.00 94 ASP A O 1
ATOM 739 N N . TRP A 1 95 ? -8.304 -5.339 -5.002 1.00 98.31 95 TRP A N 1
ATOM 740 C CA . TRP A 1 95 ? -8.363 -4.506 -3.806 1.00 98.31 95 TRP A CA 1
ATOM 741 C C . TRP A 1 95 ? -8.833 -5.277 -2.578 1.00 98.31 95 TRP A C 1
ATOM 743 O O . TRP A 1 95 ? -8.162 -5.224 -1.550 1.00 98.31 95 TRP A O 1
ATOM 753 N N . ILE A 1 96 ? -9.934 -6.029 -2.680 1.00 98.44 96 ILE A N 1
ATOM 754 C CA . ILE A 1 96 ? -10.432 -6.870 -1.580 1.00 98.44 96 ILE A CA 1
ATOM 755 C C . ILE A 1 96 ? -9.351 -7.864 -1.156 1.00 98.44 96 ILE A C 1
ATOM 757 O O . ILE A 1 96 ? -9.020 -7.950 0.023 1.00 98.44 96 ILE A O 1
ATOM 761 N N . TYR A 1 97 ? -8.733 -8.561 -2.113 1.00 98.38 97 TYR A N 1
ATOM 762 C CA . TYR A 1 97 ? -7.648 -9.493 -1.812 1.00 98.38 97 TYR A CA 1
ATOM 763 C C . TYR A 1 97 ? -6.475 -8.819 -1.092 1.00 98.38 97 TYR A C 1
ATOM 765 O O . TYR A 1 97 ? -6.001 -9.340 -0.083 1.00 98.38 97 TYR A O 1
ATOM 773 N N . TYR A 1 98 ? -6.005 -7.665 -1.571 1.00 98.69 98 TYR A N 1
ATOM 774 C CA . TYR A 1 98 ? -4.907 -6.972 -0.907 1.00 98.69 98 TYR A CA 1
ATOM 775 C C . TYR A 1 98 ? -5.311 -6.502 0.497 1.00 98.69 98 TYR A C 1
ATOM 777 O O . TYR A 1 98 ? -4.653 -6.856 1.471 1.00 98.69 98 TYR A O 1
ATOM 785 N N . VAL A 1 99 ? -6.406 -5.755 0.625 1.00 98.56 99 VAL A N 1
ATOM 786 C CA . VAL A 1 99 ? -6.835 -5.145 1.894 1.00 98.56 99 VAL A CA 1
ATOM 787 C C . VAL A 1 99 ? -7.186 -6.196 2.945 1.00 98.56 99 VAL A C 1
ATOM 789 O O . VAL A 1 99 ? -6.875 -6.014 4.119 1.00 98.56 99 VAL A O 1
ATOM 792 N N . GLU A 1 100 ? -7.810 -7.301 2.547 1.00 97.19 100 GLU A N 1
ATOM 793 C CA . GLU A 1 100 ? -8.318 -8.285 3.497 1.00 97.19 100 GLU A CA 1
ATOM 794 C C . GLU A 1 100 ? -7.334 -9.415 3.797 1.00 97.19 100 GLU A C 1
ATOM 796 O O . GLU A 1 100 ? -7.261 -9.869 4.937 1.00 97.19 100 GLU A O 1
ATOM 801 N N . GLN A 1 101 ? -6.568 -9.860 2.798 1.00 97.31 101 GLN A N 1
ATOM 802 C CA . GLN A 1 101 ? -5.689 -11.027 2.929 1.00 97.31 101 GLN A CA 1
ATOM 803 C C . GLN A 1 101 ? -4.209 -10.648 3.028 1.00 97.31 101 GLN A C 1
ATOM 805 O O . GLN A 1 101 ? -3.427 -11.392 3.614 1.00 97.31 101 GLN A O 1
ATOM 810 N N . CYS A 1 102 ? -3.795 -9.509 2.465 1.00 98.25 102 CYS A N 1
ATOM 811 C CA . CYS A 1 102 ? -2.379 -9.130 2.404 1.00 98.25 102 CYS A CA 1
ATOM 812 C C . CYS A 1 102 ? -2.006 -8.073 3.448 1.00 98.25 102 CYS A C 1
ATOM 814 O O . CYS A 1 102 ? -1.057 -8.273 4.202 1.00 98.25 102 CYS A O 1
ATOM 816 N N . LEU A 1 103 ? -2.757 -6.971 3.510 1.00 98.44 103 LEU A N 1
ATOM 817 C CA . LEU A 1 103 ? -2.494 -5.817 4.368 1.00 98.44 103 LEU A CA 1
ATOM 818 C C . LEU A 1 103 ? -2.390 -6.164 5.863 1.00 98.44 103 LEU A C 1
ATOM 820 O O . LEU A 1 103 ? -1.493 -5.621 6.503 1.00 98.44 103 LEU A O 1
ATOM 824 N N . PRO A 1 104 ? -3.190 -7.089 6.446 1.00 97.56 104 PRO A N 1
ATOM 825 C CA . PRO A 1 104 ? -3.019 -7.492 7.848 1.00 97.56 104 PRO A CA 1
ATOM 826 C C . PRO A 1 104 ? -1.650 -8.108 8.164 1.00 97.56 104 PRO A C 1
ATOM 828 O O . PRO A 1 104 ? -1.290 -8.201 9.335 1.00 97.56 104 PRO A O 1
ATOM 831 N N . HIS A 1 105 ? -0.917 -8.531 7.131 1.00 96.50 105 HIS A N 1
ATOM 832 C CA . HIS A 1 105 ? 0.412 -9.136 7.185 1.00 96.50 105 HIS A CA 1
ATOM 833 C C . HIS A 1 105 ? 1.480 -8.285 6.473 1.00 96.50 105 HIS A C 1
ATOM 835 O O . HIS A 1 105 ? 2.589 -8.765 6.230 1.00 96.50 105 HIS A O 1
ATOM 841 N N . ASP A 1 106 ? 1.150 -7.048 6.096 1.00 97.94 106 ASP A N 1
ATOM 842 C CA . ASP A 1 106 ? 2.053 -6.114 5.423 1.00 97.94 106 ASP A CA 1
ATOM 843 C C . ASP A 1 106 ? 2.673 -5.168 6.455 1.00 97.94 106 ASP A C 1
ATOM 845 O O . ASP A 1 106 ? 2.175 -4.072 6.727 1.00 97.94 106 ASP A O 1
ATOM 849 N N . GLU A 1 107 ? 3.741 -5.651 7.090 1.00 97.38 107 GLU A N 1
ATOM 850 C CA . GLU A 1 107 ? 4.419 -4.959 8.184 1.00 97.38 107 GLU A CA 1
ATOM 851 C C . GLU A 1 107 ? 4.835 -3.533 7.798 1.00 97.38 107 GLU A C 1
ATOM 853 O O . GLU A 1 107 ? 4.575 -2.593 8.548 1.00 97.38 107 GLU A O 1
ATOM 858 N N . GLU A 1 108 ? 5.430 -3.360 6.618 1.00 96.94 108 GLU A N 1
ATOM 859 C CA . GLU A 1 108 ? 6.013 -2.092 6.176 1.00 96.94 108 GLU A CA 1
ATOM 860 C C . GLU A 1 108 ? 4.936 -1.015 5.968 1.00 96.94 108 GLU A C 1
ATOM 862 O O . GLU A 1 108 ? 5.060 0.118 6.454 1.00 96.94 108 GLU A O 1
ATOM 867 N N . VAL A 1 109 ? 3.831 -1.374 5.306 1.00 98.50 109 VAL A N 1
ATOM 868 C CA . VAL A 1 109 ? 2.700 -0.461 5.084 1.00 98.50 109 VAL A CA 1
ATOM 869 C C . VAL A 1 109 ? 2.014 -0.126 6.409 1.00 98.50 109 VAL A C 1
ATOM 871 O O . VAL A 1 109 ? 1.789 1.052 6.715 1.00 98.50 109 VAL A O 1
ATOM 874 N N . LEU A 1 110 ? 1.734 -1.129 7.245 1.00 98.62 110 LEU A N 1
ATOM 875 C CA . LEU A 1 110 ? 1.104 -0.919 8.550 1.00 98.62 110 LEU A CA 1
ATOM 876 C C . LEU A 1 110 ? 1.976 -0.073 9.485 1.00 98.62 110 LEU A C 1
ATOM 878 O O . LEU A 1 110 ? 1.457 0.799 10.192 1.00 98.62 110 LEU A O 1
ATOM 882 N N . GLN A 1 111 ? 3.297 -0.261 9.469 1.00 97.56 111 GLN A N 1
ATOM 883 C CA . GLN A 1 111 ? 4.244 0.559 10.224 1.00 97.56 111 GLN A CA 1
ATOM 884 C C . GLN A 1 111 ? 4.148 2.034 9.808 1.00 97.56 111 GLN A C 1
ATOM 886 O O . GLN A 1 111 ? 4.078 2.927 10.660 1.00 97.56 111 GLN A O 1
ATOM 891 N N . LYS A 1 112 ? 4.095 2.326 8.503 1.00 97.38 112 LYS A N 1
ATOM 892 C CA . LYS A 1 112 ? 3.975 3.707 8.009 1.00 97.38 112 LYS A CA 1
ATOM 893 C C . LYS A 1 112 ? 2.667 4.363 8.425 1.00 97.38 112 LYS A C 1
ATOM 895 O O . LYS A 1 112 ? 2.691 5.506 8.890 1.00 97.38 112 LYS A O 1
ATOM 900 N N . ILE A 1 113 ? 1.547 3.658 8.282 1.00 98.44 113 ILE A N 1
ATOM 901 C CA . ILE A 1 113 ? 0.226 4.183 8.654 1.00 98.44 113 ILE A CA 1
ATOM 902 C C . ILE A 1 113 ? 0.157 4.395 10.173 1.00 98.44 113 ILE A C 1
ATOM 904 O O . ILE A 1 113 ? -0.239 5.468 10.635 1.00 98.44 113 ILE A O 1
ATOM 908 N N . SER A 1 114 ? 0.616 3.420 10.962 1.00 97.69 114 SER A N 1
ATOM 909 C CA . SER A 1 114 ? 0.620 3.492 12.431 1.00 97.69 114 SER A CA 1
ATOM 910 C C . SER A 1 114 ? 1.560 4.567 12.987 1.00 97.69 114 SER A C 1
ATOM 912 O O . SER A 1 114 ? 1.294 5.127 14.053 1.00 97.69 114 SER A O 1
ATOM 914 N N . SER A 1 115 ? 2.601 4.944 12.241 1.00 95.25 115 SER A N 1
ATOM 915 C CA . SER A 1 115 ? 3.473 6.073 12.582 1.00 95.25 115 SER A CA 1
ATOM 916 C C . SER A 1 115 ? 2.779 7.441 12.445 1.00 95.25 115 SER A C 1
ATOM 918 O O . SER A 1 115 ? 3.295 8.447 12.934 1.00 95.25 115 SER A O 1
ATOM 920 N N . GLY A 1 116 ? 1.607 7.512 11.802 1.00 94.19 116 GLY A N 1
ATOM 921 C CA . GLY A 1 116 ? 0.775 8.714 11.720 1.00 94.19 116 GLY A CA 1
ATOM 922 C C . GLY A 1 116 ? 1.367 9.864 10.890 1.00 94.19 116 GLY A C 1
ATOM 923 O O . GLY A 1 116 ? 2.200 9.666 9.997 1.00 94.19 116 GLY A O 1
ATOM 924 N N . GLY A 1 117 ? 0.908 11.086 11.181 1.00 94.81 117 GLY A N 1
ATOM 925 C CA . GLY A 1 117 ? 1.267 12.301 10.440 1.00 94.81 117 GLY A CA 1
ATOM 92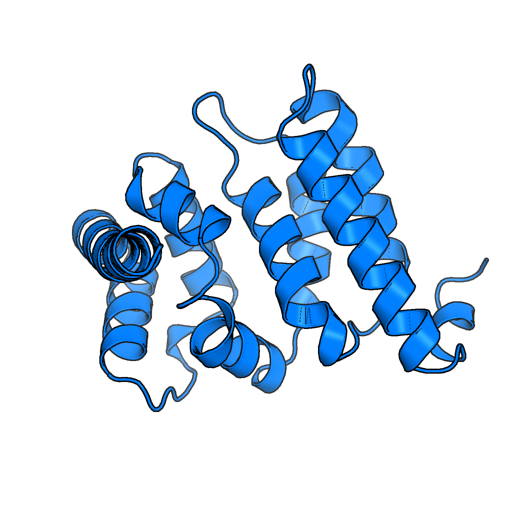6 C C . GLY A 1 117 ? 0.688 12.310 9.023 1.00 94.81 117 GLY A C 1
ATOM 927 O O . GLY A 1 117 ? -0.402 11.792 8.788 1.00 94.81 117 GLY A O 1
ATOM 928 N N . ALA A 1 118 ? 1.439 12.846 8.059 1.00 97.06 118 ALA A N 1
ATOM 929 C CA . ALA A 1 118 ? 1.012 12.874 6.658 1.00 97.06 118 ALA A CA 1
ATOM 930 C C . ALA A 1 118 ? 0.818 11.470 6.049 1.00 97.06 118 ALA A C 1
ATOM 932 O O . ALA A 1 118 ? 0.077 11.322 5.084 1.00 97.06 118 ALA A O 1
ATOM 933 N N . ARG A 1 119 ? 1.447 10.425 6.607 1.00 97.75 119 ARG A N 1
ATOM 934 C CA . ARG A 1 119 ? 1.341 9.044 6.100 1.00 97.75 119 ARG A CA 1
ATOM 935 C C . ARG A 1 119 ? -0.065 8.476 6.275 1.00 97.75 119 ARG A C 1
ATOM 937 O O . ARG A 1 119 ? -0.637 7.988 5.310 1.00 97.75 119 ARG A O 1
ATOM 944 N N . VAL A 1 120 ? -0.647 8.584 7.474 1.00 98.50 120 VAL A N 1
ATOM 945 C CA . VAL A 1 120 ? -2.031 8.124 7.694 1.00 98.50 120 VAL A CA 1
ATOM 946 C C . VAL A 1 120 ? -3.026 8.956 6.888 1.00 98.50 120 VAL A C 1
ATOM 948 O O . VAL A 1 120 ? -3.993 8.413 6.376 1.00 98.50 120 VAL A O 1
ATOM 951 N N . GLU A 1 121 ? -2.764 10.251 6.704 1.00 98.44 121 GLU A N 1
ATOM 952 C CA . GLU A 1 121 ? -3.602 11.103 5.858 1.00 98.44 121 GLU A CA 1
ATOM 953 C C . GLU A 1 121 ? -3.588 10.662 4.392 1.00 98.44 121 GLU A C 1
ATOM 955 O O . GLU A 1 121 ? -4.646 10.507 3.791 1.00 98.44 121 GLU A O 1
ATOM 960 N N . ARG A 1 122 ? -2.403 10.388 3.834 1.00 98.62 122 ARG A N 1
ATOM 961 C CA . ARG A 1 122 ? -2.250 9.867 2.468 1.00 98.62 122 ARG A CA 1
ATOM 962 C C . ARG A 1 122 ? -2.958 8.524 2.299 1.00 98.62 122 ARG A C 1
ATOM 964 O O . ARG A 1 122 ? -3.648 8.342 1.307 1.00 98.62 122 ARG A O 1
ATOM 971 N N . TRP A 1 123 ? -2.854 7.627 3.283 1.00 98.75 123 TRP A N 1
ATOM 972 C CA . TRP A 1 123 ? -3.625 6.380 3.296 1.00 98.75 123 TRP A CA 1
ATOM 973 C C . TRP A 1 123 ? -5.137 6.635 3.260 1.00 98.75 123 TRP A C 1
ATOM 975 O O . TRP A 1 123 ? -5.837 6.063 2.430 1.00 98.75 123 TRP A O 1
ATOM 985 N N . CYS A 1 124 ? -5.643 7.522 4.120 1.00 98.81 124 CYS A N 1
ATOM 986 C CA . CYS A 1 124 ? -7.060 7.880 4.132 1.00 98.81 124 CYS A CA 1
ATOM 987 C C . CYS A 1 124 ? -7.520 8.468 2.786 1.00 98.81 124 CYS A C 1
ATOM 989 O O . CYS A 1 124 ? -8.622 8.166 2.335 1.00 98.81 124 CYS A O 1
ATOM 991 N N . ASN A 1 125 ? -6.677 9.266 2.126 1.00 98.69 125 ASN A N 1
ATOM 992 C CA . ASN A 1 125 ? -6.978 9.812 0.804 1.00 98.69 125 ASN A CA 1
ATOM 993 C C . ASN A 1 125 ? -7.054 8.713 -0.263 1.00 98.69 125 ASN A C 1
ATOM 995 O O . ASN A 1 125 ? -8.030 8.698 -1.003 1.00 98.69 125 ASN A O 1
ATOM 999 N N . ILE A 1 126 ? -6.122 7.753 -0.272 1.00 98.75 126 ILE A N 1
ATOM 1000 C CA . ILE A 1 126 ? -6.171 6.582 -1.170 1.00 98.75 126 ILE A CA 1
ATOM 1001 C C . ILE A 1 126 ? -7.464 5.790 -0.941 1.00 98.75 126 ILE A C 1
ATOM 1003 O O . ILE A 1 126 ? -8.174 5.457 -1.883 1.00 98.75 126 ILE A O 1
ATOM 1007 N N . VAL A 1 127 ? -7.827 5.535 0.320 1.00 98.81 127 VAL A N 1
ATOM 1008 C CA . VAL A 1 127 ? -9.068 4.819 0.659 1.00 98.81 127 VAL A CA 1
ATOM 1009 C C . VAL A 1 127 ? -10.307 5.522 0.097 1.00 98.81 127 VAL A C 1
ATOM 1011 O O . VAL A 1 127 ? -11.236 4.846 -0.343 1.00 98.81 127 VAL A O 1
ATOM 1014 N N . LYS A 1 128 ? -10.332 6.860 0.107 1.00 98.44 128 LYS A N 1
ATOM 1015 C CA . LYS A 1 128 ? -11.426 7.647 -0.477 1.00 98.44 128 LYS A CA 1
ATOM 1016 C C . LYS A 1 128 ? -11.397 7.665 -1.999 1.00 98.44 128 LYS A C 1
ATOM 1018 O O . LYS A 1 128 ? -12.448 7.543 -2.610 1.00 98.44 128 LYS A O 1
ATOM 1023 N N . GLU A 1 129 ? -10.225 7.857 -2.587 1.00 97.88 129 GLU A N 1
ATOM 1024 C CA . GLU A 1 129 ? -10.040 7.971 -4.035 1.00 97.88 129 GLU A CA 1
ATOM 1025 C C . GLU A 1 129 ? -10.465 6.695 -4.763 1.00 97.88 129 GLU A C 1
ATOM 1027 O O . GLU A 1 129 ? -11.188 6.760 -5.752 1.00 97.88 129 GLU A O 1
ATOM 1032 N N . PHE A 1 130 ? -10.092 5.537 -4.219 1.00 98.25 130 PHE A N 1
ATOM 1033 C CA . PHE A 1 130 ? -10.457 4.230 -4.766 1.00 98.25 130 PHE A CA 1
ATOM 1034 C C . PHE A 1 130 ? -11.784 3.689 -4.209 1.00 98.25 130 PHE A C 1
ATOM 1036 O O . PHE A 1 130 ? -12.106 2.525 -4.433 1.00 98.25 130 PHE A O 1
ATOM 1043 N N . ASP A 1 131 ? -12.528 4.515 -3.463 1.00 98.06 131 ASP A N 1
ATOM 1044 C CA . ASP A 1 131 ? -13.805 4.193 -2.814 1.00 98.06 131 ASP A CA 1
ATOM 1045 C C . ASP A 1 131 ? -13.822 2.815 -2.126 1.00 98.06 131 ASP A C 1
ATOM 1047 O O . ASP A 1 131 ? -14.770 2.034 -2.237 1.00 98.06 131 ASP A O 1
ATOM 1051 N N . LEU A 1 132 ? -12.756 2.498 -1.381 1.00 98.44 132 LEU A N 1
ATOM 1052 C CA . LEU A 1 132 ? -12.581 1.165 -0.788 1.00 98.44 132 LEU A CA 1
ATOM 1053 C C . LEU A 1 132 ? -13.678 0.838 0.239 1.00 98.44 132 LEU A C 1
ATOM 1055 O O . LEU A 1 132 ? -13.944 -0.322 0.532 1.00 98.44 132 LEU A O 1
ATOM 1059 N N . LYS A 1 133 ? -14.356 1.858 0.781 1.00 98.00 133 LYS A N 1
ATOM 1060 C CA . LYS A 1 133 ? -15.494 1.687 1.696 1.00 98.00 133 LYS A CA 1
ATOM 1061 C C . LYS A 1 133 ? -16.708 1.038 1.022 1.00 98.00 133 LYS A C 1
ATOM 1063 O O . LYS A 1 133 ? -17.522 0.453 1.733 1.00 98.00 133 LYS A O 1
ATOM 1068 N N . SER A 1 134 ? -16.845 1.148 -0.299 1.00 97.75 134 SER A N 1
ATOM 1069 C CA . SER A 1 134 ? -17.945 0.529 -1.048 1.00 97.75 134 SER A CA 1
ATOM 1070 C C . SER A 1 134 ? -17.834 -0.997 -1.141 1.00 97.75 134 SER A C 1
ATOM 1072 O O . SER A 1 134 ? -18.805 -1.660 -1.502 1.00 97.75 134 SER A O 1
ATOM 1074 N N . PHE A 1 135 ? -16.671 -1.569 -0.815 1.00 97.62 135 PHE A N 1
ATOM 1075 C CA . PHE A 1 135 ? -16.428 -3.002 -0.926 1.00 97.62 135 PHE A CA 1
ATOM 1076 C C . PHE A 1 135 ? -16.881 -3.765 0.320 1.00 97.62 135 PHE A C 1
ATOM 1078 O O . PHE A 1 135 ? -16.831 -3.274 1.449 1.00 97.62 135 PHE A O 1
ATOM 1085 N N . GLU A 1 136 ? -17.281 -5.015 0.107 1.00 95.56 136 GLU A N 1
ATOM 1086 C CA . GLU A 1 136 ? -17.654 -5.927 1.180 1.00 95.56 136 GLU A CA 1
ATOM 1087 C C . GLU A 1 136 ? -16.431 -6.714 1.656 1.00 95.56 136 GLU A C 1
ATOM 1089 O O . GLU A 1 136 ? -15.857 -7.511 0.914 1.00 95.56 136 GLU A O 1
ATOM 1094 N N . TYR A 1 137 ? -16.054 -6.497 2.915 1.00 97.00 137 TYR A N 1
ATOM 1095 C CA . TYR A 1 137 ? -15.013 -7.260 3.604 1.00 97.00 137 TYR A CA 1
ATOM 1096 C C . TYR A 1 137 ? -15.659 -8.225 4.596 1.00 97.00 137 TYR A C 1
ATOM 1098 O O . TYR A 1 137 ? -16.656 -7.876 5.220 1.00 97.00 137 TYR A O 1
ATOM 1106 N N . GLN A 1 138 ? -15.096 -9.407 4.814 1.00 96.31 138 GLN A N 1
ATOM 1107 C CA . GLN A 1 138 ? -15.576 -10.358 5.829 1.00 96.31 138 GLN A CA 1
ATOM 1108 C C . GLN A 1 138 ? -15.033 -10.023 7.225 1.00 96.31 138 GLN A C 1
ATOM 1110 O O . GLN A 1 138 ? -15.711 -10.199 8.239 1.00 96.31 138 GLN A O 1
ATOM 1115 N N . ASN A 1 139 ? -13.802 -9.516 7.306 1.00 96.12 139 ASN A N 1
ATOM 1116 C CA . ASN A 1 139 ? -13.165 -9.178 8.574 1.00 96.12 139 ASN A CA 1
ATOM 1117 C C . ASN A 1 139 ? -13.678 -7.841 9.139 1.00 96.12 139 ASN A C 1
ATOM 1119 O O . ASN A 1 139 ? -13.363 -6.767 8.623 1.00 96.12 139 ASN A O 1
ATOM 1123 N N . SER A 1 140 ? -14.387 -7.890 10.268 1.00 97.06 140 SER A N 1
ATOM 1124 C CA . SER A 1 140 ? -14.947 -6.700 10.929 1.00 97.06 140 SER A CA 1
ATOM 1125 C C . SER A 1 140 ? -13.902 -5.648 11.322 1.00 97.06 140 SER A C 1
ATOM 1127 O O . SER A 1 140 ? -14.184 -4.453 11.256 1.00 97.06 140 SER A O 1
ATOM 1129 N N . LYS A 1 141 ? -12.670 -6.052 11.663 1.00 97.94 141 LYS A N 1
ATOM 1130 C CA . LYS A 1 141 ? -11.577 -5.109 11.972 1.00 97.94 141 LYS A CA 1
ATOM 1131 C C . LYS A 1 141 ? -11.078 -4.386 10.726 1.00 97.94 141 LYS A C 1
ATOM 1133 O O . LYS A 1 141 ? -10.643 -3.242 10.819 1.00 97.94 141 LYS A O 1
ATOM 1138 N N . ILE A 1 142 ? -11.142 -5.044 9.570 1.00 98.38 142 ILE A N 1
ATOM 1139 C CA . ILE A 1 142 ? -10.819 -4.425 8.282 1.00 98.38 142 ILE A CA 1
ATOM 1140 C C . ILE A 1 142 ? -11.930 -3.473 7.859 1.00 98.38 142 ILE A C 1
ATOM 1142 O O . ILE A 1 142 ? -11.628 -2.336 7.507 1.00 98.38 142 ILE A O 1
ATOM 1146 N N . GLN A 1 143 ? -13.197 -3.873 7.992 1.00 98.25 143 GLN A N 1
ATOM 1147 C CA . GLN A 1 143 ? -14.328 -2.968 7.761 1.00 98.25 143 GLN A CA 1
ATOM 1148 C C . GLN A 1 143 ? -14.209 -1.695 8.610 1.00 98.25 143 GLN A C 1
ATOM 1150 O O . GLN A 1 143 ? -14.367 -0.587 8.102 1.00 98.25 143 GLN A O 1
ATOM 1155 N N . GLU A 1 144 ? -13.900 -1.842 9.901 1.00 98.38 144 GLU A N 1
ATOM 1156 C CA . GLU A 1 144 ? -13.707 -0.716 10.812 1.00 98.38 144 GLU A CA 1
ATOM 1157 C C . GLU A 1 144 ? -12.523 0.165 10.389 1.00 98.38 144 GLU A C 1
ATOM 1159 O O . GLU A 1 144 ? -12.666 1.387 10.295 1.00 98.38 144 GLU A O 1
ATOM 1164 N N . PHE A 1 145 ? -11.380 -0.445 10.064 1.00 98.69 145 PHE A N 1
ATOM 1165 C CA . PHE A 1 145 ? -10.202 0.281 9.597 1.00 98.69 145 PHE A CA 1
ATOM 1166 C C . PHE A 1 145 ? -10.505 1.110 8.341 1.00 98.69 145 PHE A C 1
ATOM 1168 O O . PHE A 1 145 ? -10.263 2.319 8.332 1.00 98.69 145 PHE A O 1
ATOM 1175 N N . ILE A 1 146 ? -11.107 0.493 7.320 1.00 98.75 146 ILE A N 1
ATOM 1176 C CA . ILE A 1 146 ? -11.482 1.165 6.071 1.00 98.75 146 ILE A CA 1
ATOM 1177 C C . ILE A 1 146 ? -12.538 2.244 6.316 1.00 98.75 146 ILE A C 1
ATOM 1179 O O . ILE A 1 146 ? -12.427 3.340 5.766 1.00 98.75 146 ILE A O 1
ATOM 1183 N N . LYS A 1 147 ? -13.516 2.005 7.197 1.00 98.62 147 LYS A N 1
ATOM 1184 C CA . LYS A 1 147 ? -14.523 3.006 7.576 1.00 98.62 147 LYS A CA 1
ATOM 1185 C C . LYS A 1 147 ? -13.883 4.251 8.190 1.00 98.62 147 LYS A C 1
ATOM 1187 O O . LYS A 1 147 ? -14.226 5.362 7.781 1.00 98.62 147 LYS A O 1
ATOM 1192 N N . PHE A 1 148 ? -12.972 4.092 9.151 1.00 98.75 148 PHE A N 1
ATOM 1193 C CA . PHE A 1 148 ? -12.266 5.231 9.746 1.00 98.75 148 PHE A CA 1
ATOM 1194 C C . PHE A 1 148 ? -11.409 5.959 8.713 1.00 98.75 148 PHE A C 1
ATOM 1196 O O . PHE A 1 148 ? -11.449 7.188 8.642 1.00 98.75 148 PHE A O 1
ATOM 1203 N N . SER A 1 149 ? -10.693 5.215 7.868 1.00 98.69 149 SER A N 1
ATOM 1204 C CA . SER A 1 149 ? -9.879 5.801 6.804 1.00 98.69 149 SER A CA 1
ATOM 1205 C C . SER A 1 149 ? -10.709 6.606 5.798 1.00 98.69 149 SER A C 1
ATOM 1207 O O . SER A 1 149 ? -10.377 7.755 5.516 1.00 98.69 149 SER A O 1
ATOM 1209 N N . ALA A 1 150 ? -11.840 6.074 5.336 1.00 98.44 150 ALA A N 1
ATOM 1210 C CA . ALA A 1 150 ? -12.740 6.756 4.407 1.00 98.44 150 ALA A CA 1
ATOM 1211 C C . ALA A 1 150 ? -13.372 8.029 4.997 1.00 98.44 150 ALA A C 1
ATOM 1213 O O . ALA A 1 150 ? -13.641 8.993 4.280 1.00 98.44 150 ALA A O 1
ATOM 1214 N N . ASN A 1 151 ? -13.576 8.060 6.315 1.00 98.12 151 ASN A N 1
ATOM 1215 C CA . ASN A 1 151 ? -14.088 9.228 7.030 1.00 98.12 151 ASN A CA 1
ATOM 1216 C C . ASN A 1 151 ? -12.988 10.256 7.377 1.00 98.12 151 ASN A C 1
ATOM 1218 O O . ASN A 1 151 ? -13.273 11.225 8.076 1.00 98.12 151 ASN A O 1
ATOM 1222 N N . LEU A 1 152 ? -11.745 10.057 6.914 1.00 97.62 152 LEU A N 1
ATOM 1223 C CA . LEU A 1 152 ? -10.566 10.858 7.278 1.00 97.62 152 LEU A CA 1
ATOM 1224 C C . LEU A 1 152 ? -10.288 10.901 8.791 1.00 97.62 152 LEU A C 1
ATOM 1226 O O . LEU A 1 152 ? -9.612 11.809 9.283 1.00 97.62 152 LEU A O 1
ATOM 1230 N N . ASP A 1 153 ? -10.755 9.901 9.539 1.00 98.19 153 ASP A N 1
ATOM 1231 C CA . ASP A 1 153 ? -10.475 9.767 10.965 1.00 98.19 153 ASP A CA 1
ATOM 1232 C C . ASP A 1 153 ? -9.063 9.207 11.166 1.00 98.19 153 ASP A C 1
ATOM 1234 O O . ASP A 1 153 ? -8.834 8.016 11.393 1.00 98.19 153 ASP A O 1
ATOM 1238 N N . LYS A 1 154 ? -8.083 10.104 11.038 1.00 98.12 154 LYS A N 1
ATOM 1239 C CA . LYS A 1 154 ? -6.651 9.790 11.095 1.00 98.12 154 LYS A CA 1
ATOM 1240 C C . LYS A 1 154 ? -6.249 9.111 12.405 1.00 98.12 154 LYS A C 1
ATOM 1242 O O . LYS A 1 154 ? -5.359 8.264 12.398 1.00 98.12 154 LYS A O 1
ATOM 1247 N N . ASN A 1 155 ? -6.886 9.462 13.520 1.00 98.06 155 ASN A N 1
ATOM 1248 C CA . ASN A 1 155 ? -6.533 8.931 14.837 1.00 98.06 155 ASN A CA 1
ATOM 1249 C C . ASN A 1 155 ? -6.980 7.477 14.990 1.00 98.06 155 ASN A C 1
ATOM 1251 O O . ASN A 1 155 ? -6.186 6.631 15.420 1.00 98.06 155 ASN A O 1
ATOM 1255 N N . ASN A 1 156 ? -8.214 7.169 14.593 1.00 98.44 156 ASN A N 1
ATOM 1256 C CA . ASN A 1 156 ? -8.713 5.801 14.655 1.00 98.44 156 ASN A CA 1
ATOM 1257 C C . ASN A 1 156 ? -8.113 4.927 13.548 1.00 98.44 156 ASN A C 1
ATOM 1259 O O . ASN A 1 156 ? -7.674 3.818 13.841 1.00 98.44 156 ASN A O 1
ATOM 1263 N N . ALA A 1 157 ? -7.935 5.447 12.328 1.00 98.62 157 ALA A N 1
ATOM 1264 C CA . ALA A 1 157 ? -7.233 4.732 11.257 1.00 98.62 157 ALA A CA 1
ATOM 1265 C C . ALA A 1 157 ? -5.800 4.342 11.668 1.00 98.62 157 ALA A C 1
ATOM 1267 O O . ALA A 1 157 ? -5.391 3.189 11.515 1.00 98.62 157 ALA A O 1
ATOM 1268 N N . LYS A 1 158 ? -5.051 5.277 12.272 1.00 98.50 158 LYS A N 1
ATOM 1269 C CA . LYS A 1 158 ? -3.726 5.007 12.852 1.00 98.50 158 LYS A CA 1
ATOM 1270 C C . LYS A 1 158 ? -3.795 3.921 13.928 1.00 98.50 158 LYS A C 1
ATOM 1272 O O . LYS A 1 158 ? -2.941 3.036 13.958 1.00 98.50 158 LYS A O 1
ATOM 1277 N N . SER A 1 159 ? -4.784 3.990 14.818 1.00 98.44 159 SER A N 1
ATOM 1278 C CA . SER A 1 159 ? -4.958 3.024 15.910 1.00 98.44 159 SER A CA 1
ATOM 1279 C C . SER A 1 159 ? -5.264 1.615 15.394 1.00 98.44 159 SER A C 1
ATOM 1281 O O . SER A 1 159 ? -4.649 0.655 15.864 1.00 98.44 159 SER A O 1
ATOM 1283 N N . CYS A 1 160 ? -6.126 1.485 14.383 1.00 98.38 160 CYS A N 1
ATOM 1284 C CA . CYS A 1 160 ? -6.397 0.218 13.703 1.00 98.38 160 CYS A CA 1
ATOM 1285 C C . CYS A 1 160 ? -5.123 -0.353 13.067 1.00 98.38 160 CYS A C 1
ATOM 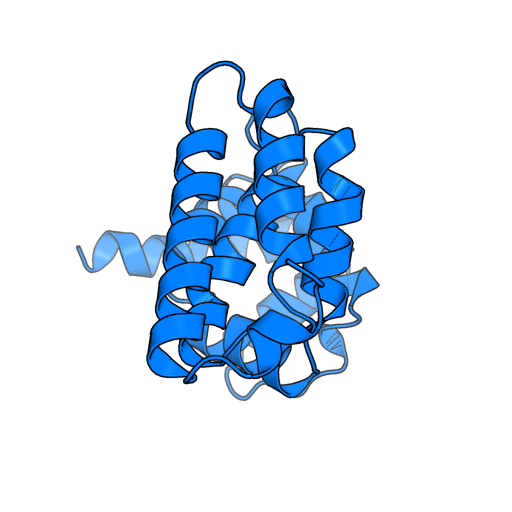1287 O O . CYS A 1 160 ? -4.762 -1.496 13.354 1.00 98.38 160 CYS A O 1
ATOM 1289 N N . ALA A 1 161 ? -4.392 0.452 12.287 1.00 98.31 161 ALA A N 1
ATOM 1290 C CA . ALA A 1 161 ? -3.132 0.027 11.672 1.00 98.31 161 ALA A CA 1
ATOM 1291 C C . ALA A 1 161 ? -2.101 -0.431 12.719 1.00 98.31 161 ALA A C 1
ATOM 1293 O O . ALA A 1 161 ? -1.470 -1.474 12.560 1.00 98.31 161 ALA A O 1
ATOM 1294 N N . ASN A 1 162 ? -1.979 0.296 13.834 1.00 98.12 162 ASN A N 1
ATOM 1295 C CA . ASN A 1 162 ? -1.097 -0.073 14.942 1.00 98.12 162 ASN A CA 1
ATOM 1296 C C . ASN A 1 162 ? -1.512 -1.396 15.607 1.00 98.12 162 ASN A C 1
ATOM 1298 O O . ASN A 1 162 ? -0.655 -2.156 16.045 1.00 98.12 162 ASN A O 1
ATOM 1302 N N . SER A 1 163 ? -2.814 -1.690 15.690 1.00 97.62 163 SER A N 1
ATOM 1303 C CA . SER A 1 163 ? -3.307 -2.963 16.231 1.00 97.62 163 SER A CA 1
ATOM 1304 C C . SER A 1 163 ? -2.875 -4.152 15.372 1.00 97.62 163 SER A C 1
ATOM 1306 O O . SER A 1 163 ? -2.435 -5.164 15.917 1.00 97.62 163 SER A O 1
ATOM 1308 N N . PHE A 1 164 ? -2.953 -4.028 14.042 1.00 97.50 164 PHE A N 1
ATOM 1309 C CA . PHE A 1 164 ? -2.432 -5.047 13.126 1.00 97.50 164 PHE A CA 1
ATOM 1310 C C . PHE A 1 164 ? -0.906 -5.153 13.221 1.00 97.50 164 PHE A C 1
ATOM 1312 O O . PHE A 1 164 ? -0.392 -6.244 13.452 1.00 97.50 164 PHE A O 1
ATOM 1319 N N . TYR A 1 165 ? -0.192 -4.025 13.156 1.00 97.44 165 TYR A N 1
ATOM 1320 C CA . TYR A 1 165 ? 1.272 -3.987 13.236 1.00 97.44 165 TYR A CA 1
ATOM 1321 C C . TYR A 1 165 ? 1.811 -4.636 14.520 1.00 97.44 165 TYR A C 1
ATOM 1323 O O . TYR A 1 165 ? 2.684 -5.498 14.464 1.00 97.44 165 TYR A O 1
ATOM 1331 N N . LYS A 1 166 ? 1.234 -4.300 15.683 1.00 96.44 166 LYS A N 1
ATOM 1332 C CA . LYS A 1 166 ? 1.631 -4.879 16.977 1.00 96.44 166 LYS A CA 1
ATOM 1333 C C . LYS A 1 166 ? 1.465 -6.394 17.039 1.00 96.44 166 LYS A C 1
ATOM 1335 O O . LYS A 1 166 ? 2.230 -7.064 17.720 1.00 96.44 166 LYS A O 1
ATOM 1340 N N . LYS A 1 167 ? 0.460 -6.943 16.358 1.00 94.69 167 LYS A N 1
ATOM 1341 C CA . LYS A 1 167 ? 0.284 -8.396 16.298 1.00 94.69 167 LYS A CA 1
ATOM 1342 C C . LYS A 1 167 ? 1.389 -9.062 15.494 1.00 94.69 167 LYS A C 1
ATOM 1344 O O . LYS A 1 167 ? 1.819 -10.127 15.900 1.00 94.69 167 LYS A O 1
ATOM 1349 N N . LEU A 1 168 ? 1.850 -8.445 14.406 1.00 93.19 168 LEU A N 1
ATOM 1350 C CA . LEU A 1 168 ? 2.934 -8.994 13.589 1.00 93.19 168 LEU A CA 1
ATOM 1351 C C . LEU A 1 168 ? 4.252 -9.031 14.362 1.00 93.19 168 LEU A C 1
ATOM 1353 O O . LEU A 1 168 ? 4.881 -10.078 14.433 1.00 93.19 168 LEU A O 1
ATOM 1357 N N . ILE A 1 169 ? 4.620 -7.929 15.020 1.00 92.00 169 ILE A N 1
ATOM 1358 C CA . ILE A 1 169 ? 5.885 -7.853 15.769 1.00 92.00 169 ILE A CA 1
ATOM 1359 C C . ILE A 1 169 ? 5.910 -8.746 17.017 1.00 92.00 169 ILE A C 1
ATOM 1361 O O . ILE A 1 169 ? 6.984 -9.119 17.456 1.00 92.00 169 ILE A O 1
ATOM 1365 N N . ASN A 1 170 ? 4.750 -9.081 17.597 1.00 85.69 170 ASN A N 1
ATOM 1366 C CA . ASN A 1 170 ? 4.658 -9.955 18.775 1.00 85.69 170 ASN A CA 1
ATOM 1367 C C . ASN A 1 170 ? 4.628 -11.454 18.419 1.00 85.69 170 ASN A C 1
ATOM 1369 O O . ASN A 1 170 ? 4.592 -12.288 19.322 1.00 85.69 170 ASN A O 1
ATOM 1373 N N . LEU A 1 171 ? 4.541 -11.795 17.130 1.00 74.19 171 LEU A N 1
ATOM 1374 C CA . LEU A 1 171 ? 4.591 -13.173 16.630 1.00 74.19 171 LEU A CA 1
ATOM 1375 C C . LEU A 1 171 ? 6.010 -13.595 16.208 1.00 74.19 171 LEU A C 1
ATOM 1377 O O . LEU A 1 171 ? 6.224 -14.784 15.976 1.00 74.19 171 LEU A O 1
ATOM 1381 N N . ASN A 1 172 ? 6.936 -12.635 16.110 1.00 56.19 172 ASN A N 1
ATOM 1382 C CA . ASN A 1 172 ? 8.355 -12.819 15.796 1.00 56.19 172 ASN A CA 1
ATOM 1383 C C . ASN A 1 172 ? 9.198 -12.805 17.076 1.00 56.19 172 ASN A C 1
ATOM 1385 O O . ASN A 1 172 ? 10.241 -13.495 17.083 1.00 56.19 172 ASN A O 1
#

Secondary structure (DSSP, 8-state):
--TTTGGGS-HHHHHHHHHHHHHHHHHHHHSTTHHHHHHHHHHHHHTS-SS--GGGHHHHHHHHHHHHH--SS---STTHHHHHHHHHT--HHHHHHIIIIIGGG-HHHHHHHHT-THHHHHHHHHHHHTTGGGS--S-HHHHHHHHHHHTT-HHHHHHHHHHHHHHHHT--

Radius of gyration: 15.51 Å; chains: 1; bounding box: 38×32×45 Å

Foldseek 3Di:
DQLAVLVPPPLVVSLVVLLVLLVVLVVLLPDPPSLVVNLVSLLVSLSNYLAHRLNNLLSNLLSLLCQQLHDPVDHRPSNNVSSVSNVVSDDLVSLQCCLAPRLLQSLSLLVSLLVFDSSVQSQLVVLQVVVNLVDDHPDPLSNQLSVCSVVSVSPVVSVSSVVSNVVNVVVD

Sequence (172 aa):
MSVRGFDYVPENLRSLTFIEAAKNLKSIHYAMNNFYNEPSAVKELNRMGTKIPKPAIKECISATLMVLLGNAYGRSFEAIEPAEDILQKLSQSDWIYYVEQCLPHDEEVLQKISSGGARVERWCNIVKEFDLKSFEYQNSKIQEFIKFSANLDKNNAKSCANSFYKKLINLN